Protein AF-A0A7K3RFY2-F1 (afdb_monomer_lite)

pLDDT: mean 91.64, std 6.44, range [71.06, 98.0]

Structure (mmCIF, N/CA/C/O backbone):
data_AF-A0A7K3RFY2-F1
#
_entry.id   AF-A0A7K3RFY2-F1
#
loop_
_atom_site.group_PDB
_atom_site.id
_atom_site.type_symbol
_atom_site.label_atom_id
_atom_site.label_alt_id
_atom_site.label_comp_id
_atom_site.label_asym_id
_atom_site.label_entity_id
_atom_site.label_seq_id
_atom_site.pdbx_PDB_ins_code
_atom_site.Cartn_x
_atom_site.Cartn_y
_atom_site.Cartn_z
_atom_site.occupancy
_atom_site.B_iso_or_equiv
_atom_site.auth_seq_id
_atom_site.auth_comp_id
_atom_site.auth_asym_id
_atom_site.auth_atom_id
_atom_site.pdbx_PDB_model_num
ATOM 1 N N . ARG A 1 1 ? -7.367 -13.784 16.684 1.00 77.69 1 ARG A N 1
ATOM 2 C CA . ARG A 1 1 ? -5.991 -13.233 16.588 1.00 77.69 1 ARG A CA 1
ATOM 3 C C . ARG A 1 1 ? -6.100 -11.742 16.863 1.00 77.69 1 ARG A C 1
ATOM 5 O O . ARG A 1 1 ? -6.228 -10.950 15.943 1.00 77.69 1 ARG A O 1
ATOM 12 N N . ASP A 1 2 ? -6.132 -11.410 18.143 1.00 89.44 2 ASP A N 1
ATOM 13 C CA . ASP A 1 2 ? -6.449 -10.105 18.742 1.00 89.44 2 ASP A CA 1
ATOM 14 C C . ASP A 1 2 ? -5.602 -9.861 20.011 1.00 89.44 2 ASP A C 1
ATOM 16 O O . ASP A 1 2 ? -5.734 -8.835 20.674 1.00 89.44 2 ASP A O 1
ATOM 20 N N . ASP A 1 3 ? -4.655 -10.765 20.284 1.00 93.75 3 ASP A N 1
ATOM 21 C CA . ASP A 1 3 ? -3.655 -10.678 21.358 1.00 93.75 3 ASP A CA 1
ATOM 22 C C . ASP A 1 3 ? -2.501 -9.713 21.039 1.00 93.75 3 ASP A C 1
ATOM 24 O O . ASP A 1 3 ? -1.541 -9.585 21.801 1.00 93.75 3 ASP A O 1
ATOM 28 N N . VAL A 1 4 ? -2.552 -9.047 19.882 1.00 96.44 4 VAL A N 1
ATOM 29 C CA . VAL A 1 4 ? -1.566 -8.030 19.511 1.00 96.44 4 VAL A CA 1
ATOM 30 C C . VAL A 1 4 ? -1.803 -6.743 20.305 1.00 96.44 4 VAL A C 1
ATOM 32 O O . VAL A 1 4 ? -2.911 -6.453 20.757 1.00 96.44 4 VAL A O 1
ATOM 35 N N . ARG A 1 5 ? -0.745 -5.948 20.476 1.00 97.38 5 ARG A N 1
ATOM 36 C CA . ARG A 1 5 ? -0.827 -4.641 21.142 1.00 97.38 5 ARG A CA 1
ATOM 37 C C . ARG A 1 5 ? -1.528 -3.624 20.238 1.00 97.38 5 ARG A C 1
ATOM 39 O O . ARG A 1 5 ? -1.330 -3.633 19.026 1.00 97.38 5 ARG A O 1
ATOM 46 N N . LEU A 1 6 ? -2.280 -2.717 20.847 1.00 97.56 6 LEU A N 1
ATOM 47 C CA . LEU A 1 6 ? -2.938 -1.581 20.213 1.00 97.56 6 LEU A CA 1
ATOM 48 C C . LEU A 1 6 ? -2.432 -0.289 20.866 1.00 97.56 6 LEU A C 1
ATOM 50 O O . LEU A 1 6 ? -2.513 -0.126 22.082 1.00 97.56 6 LEU A O 1
ATOM 54 N N . LEU A 1 7 ? -1.901 0.633 20.066 1.00 97.75 7 LEU A N 1
ATOM 55 C CA . LEU A 1 7 ? -1.555 1.981 20.515 1.00 97.75 7 LEU A CA 1
ATOM 56 C C . LEU A 1 7 ? -2.665 2.934 20.077 1.00 97.75 7 LEU A C 1
ATOM 58 O O . LEU A 1 7 ? -2.995 2.990 18.895 1.00 97.75 7 LEU A O 1
ATOM 62 N N . VAL A 1 8 ? -3.233 3.674 21.026 1.00 97.56 8 VAL A N 1
ATOM 63 C CA . VAL A 1 8 ? -4.302 4.644 20.771 1.00 97.56 8 VAL A CA 1
ATOM 64 C C . VAL A 1 8 ? -3.774 6.034 21.077 1.00 97.56 8 VAL A C 1
ATOM 66 O O . VAL A 1 8 ? -3.397 6.314 22.220 1.00 97.56 8 VAL A O 1
ATOM 69 N N . SER A 1 9 ? -3.779 6.906 20.069 1.00 97.25 9 SER A N 1
ATOM 70 C CA . SER A 1 9 ? -3.484 8.328 20.222 1.00 97.25 9 SER A CA 1
ATOM 71 C C . SER A 1 9 ? -4.747 9.178 20.074 1.00 97.25 9 SER A C 1
ATOM 73 O O . SER A 1 9 ? -5.609 8.919 19.234 1.00 97.25 9 SER A O 1
ATOM 75 N N . ARG A 1 10 ? -4.867 10.211 20.911 1.00 94.25 10 ARG A N 1
ATOM 76 C CA . ARG A 1 10 ? -5.894 11.258 20.816 1.00 94.25 10 ARG A CA 1
ATOM 77 C C . ARG A 1 10 ? -5.185 12.607 20.872 1.00 94.25 10 ARG A C 1
ATOM 79 O O . ARG A 1 10 ? -4.850 13.092 21.952 1.00 94.25 10 ARG A O 1
ATOM 86 N N . GLY A 1 11 ? -4.878 13.170 19.703 1.00 93.62 11 GLY A N 1
ATOM 87 C CA . GLY A 1 11 ? -3.922 14.276 19.605 1.00 93.62 11 GLY A CA 1
ATOM 88 C C . GLY A 1 11 ? -2.543 13.830 20.101 1.00 93.62 11 GLY A C 1
ATOM 89 O O . GLY A 1 11 ? -2.013 12.831 19.620 1.00 93.62 11 GLY A O 1
ATOM 90 N N . CYS A 1 12 ? -1.992 14.532 21.094 1.00 95.06 12 CYS A N 1
ATOM 91 C CA . CYS A 1 12 ? -0.698 14.196 21.703 1.00 95.06 12 CYS A CA 1
ATOM 92 C C . CYS A 1 12 ? -0.784 13.157 22.839 1.00 95.06 12 CYS A C 1
ATOM 94 O O . CYS A 1 12 ? 0.250 12.668 23.289 1.00 95.06 12 CYS A O 1
ATOM 96 N N . ALA A 1 13 ? -1.982 12.826 23.334 1.00 96.50 13 ALA A N 1
ATOM 97 C CA . ALA A 1 13 ? -2.143 11.830 24.391 1.00 96.50 13 ALA A CA 1
ATOM 98 C C . ALA A 1 13 ?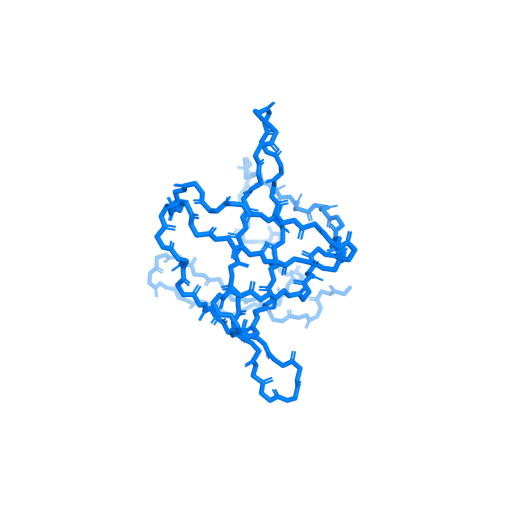 -2.027 10.416 23.811 1.00 96.50 13 ALA A C 1
ATOM 100 O O . ALA A 1 13 ? -2.714 10.093 22.841 1.00 96.50 13 ALA A O 1
ATOM 101 N N . VAL A 1 14 ? -1.195 9.570 24.421 1.00 97.81 14 VAL A N 1
ATOM 102 C CA . VAL A 1 14 ? -0.939 8.188 23.988 1.00 97.81 14 VAL A CA 1
ATOM 103 C C . VAL A 1 14 ? -1.315 7.217 25.101 1.00 97.81 14 VAL A C 1
ATOM 105 O O . VAL A 1 14 ? -1.028 7.456 26.271 1.00 97.81 14 VAL A O 1
ATOM 108 N N . SER A 1 15 ? -1.947 6.106 24.733 1.00 97.75 15 SER A N 1
ATOM 109 C CA . SER A 1 15 ? -2.281 5.008 25.642 1.00 97.75 15 SER A CA 1
ATOM 110 C C . SER A 1 15 ? -2.063 3.652 24.968 1.00 97.75 15 SER A C 1
ATOM 112 O O . SER A 1 15 ? -2.148 3.533 23.742 1.00 97.75 15 SER A O 1
ATOM 114 N N . HIS A 1 16 ? -1.766 2.634 25.774 1.00 98.00 16 HIS A N 1
ATOM 115 C CA . HIS A 1 16 ? -1.514 1.268 25.322 1.00 98.00 16 HIS A CA 1
ATOM 116 C C . HIS A 1 16 ? -2.664 0.353 25.744 1.00 98.00 16 HIS A C 1
ATOM 118 O O . HIS A 1 16 ? -3.095 0.401 26.892 1.00 98.00 16 HIS A O 1
ATOM 124 N N . HIS A 1 17 ? -3.113 -0.485 24.816 1.00 97.50 17 HIS A N 1
ATOM 125 C CA . HIS A 1 17 ? -4.238 -1.412 24.948 1.00 97.50 17 HIS A CA 1
ATOM 126 C C . HIS A 1 17 ? -3.880 -2.750 24.282 1.00 97.50 17 HIS A C 1
ATOM 128 O O . HIS A 1 17 ? -2.859 -2.874 23.593 1.00 97.50 17 HIS A O 1
ATOM 134 N N . ALA A 1 18 ? -4.728 -3.754 24.442 1.00 97.62 18 ALA A N 1
ATOM 135 C CA . ALA A 1 18 ? -4.770 -4.935 23.588 1.00 97.62 18 ALA A CA 1
ATOM 136 C C . ALA A 1 18 ? -5.750 -4.713 22.424 1.00 97.62 18 ALA A C 1
ATOM 138 O O . ALA A 1 18 ? -6.728 -3.980 22.550 1.00 97.62 18 ALA A O 1
ATOM 139 N N . PHE A 1 19 ? -5.530 -5.359 21.277 1.00 97.06 19 PHE A N 1
ATOM 140 C CA . PHE A 1 19 ? -6.394 -5.165 20.104 1.00 97.06 19 PHE A CA 1
ATOM 141 C C . PHE A 1 19 ? -7.840 -5.617 20.343 1.00 97.06 19 PHE A C 1
ATOM 143 O O . PHE A 1 19 ? -8.766 -4.985 19.839 1.00 97.06 19 PHE A O 1
ATOM 150 N N . ARG A 1 20 ? -8.053 -6.628 21.194 1.00 97.31 20 ARG A N 1
ATOM 151 C CA . ARG A 1 20 ? -9.392 -7.018 21.675 1.00 97.31 20 ARG A CA 1
ATOM 152 C C . ARG A 1 20 ? -10.180 -5.892 22.362 1.00 97.31 20 ARG A C 1
ATOM 154 O O . ARG A 1 20 ? -11.392 -5.997 22.496 1.00 97.31 20 ARG A O 1
ATOM 161 N N . GLU A 1 21 ? -9.518 -4.814 22.787 1.00 97.56 21 GLU A N 1
ATOM 162 C CA . GLU A 1 21 ? -10.131 -3.643 23.432 1.00 97.56 21 GLU A CA 1
ATOM 163 C C . GLU A 1 21 ? -10.515 -2.542 22.425 1.00 97.56 21 GLU A C 1
ATOM 165 O O . GLU A 1 21 ? -11.092 -1.529 22.822 1.00 97.56 21 GLU A O 1
ATOM 170 N N . LEU A 1 22 ? -10.254 -2.741 21.122 1.00 96.69 22 LEU A N 1
ATOM 171 C CA . LEU A 1 22 ? -10.637 -1.814 20.050 1.00 96.69 22 LEU A CA 1
ATOM 172 C C . LEU A 1 22 ? -12.118 -1.392 20.107 1.00 96.69 22 LEU A C 1
ATOM 174 O O . LEU A 1 22 ? -12.364 -0.194 19.962 1.00 96.69 22 LEU A O 1
ATOM 178 N N . PRO A 1 23 ? -13.102 -2.280 20.373 1.00 96.06 23 PRO A N 1
ATOM 179 C CA . PRO A 1 23 ? -14.503 -1.864 20.460 1.00 96.06 23 PRO A CA 1
ATOM 180 C C . PRO A 1 23 ? -14.757 -0.772 21.510 1.00 96.06 23 PRO A C 1
ATOM 182 O O . PRO A 1 23 ? -15.592 0.097 21.288 1.00 96.06 23 PRO A O 1
ATOM 185 N N . GLY A 1 24 ? -14.005 -0.763 22.618 1.00 96.81 24 GLY A N 1
ATOM 186 C CA . GLY A 1 24 ? -14.113 0.264 23.661 1.00 96.81 24 GLY A CA 1
ATOM 187 C C . GLY A 1 24 ? -13.462 1.603 23.296 1.00 96.81 24 GLY A C 1
ATOM 188 O O . GLY A 1 24 ? -13.625 2.582 24.020 1.00 96.81 24 GLY A O 1
ATOM 189 N N . GLN A 1 25 ? -12.715 1.663 22.190 1.00 96.69 25 GLN A N 1
ATOM 190 C CA . GLN A 1 25 ? -12.089 2.892 21.695 1.00 96.69 25 GLN A CA 1
ATOM 191 C C . GLN A 1 25 ? -12.948 3.624 20.656 1.00 96.69 25 GLN A C 1
ATOM 193 O O . GLN A 1 25 ? -12.631 4.771 20.332 1.00 96.69 25 GLN A O 1
ATOM 198 N N . LEU A 1 26 ? -14.012 2.981 20.167 1.00 96.44 26 LEU A N 1
ATOM 199 C CA . LEU A 1 26 ? -14.956 3.514 19.188 1.00 96.44 26 LEU A CA 1
ATOM 200 C C . LEU A 1 26 ? -16.178 4.128 19.880 1.00 96.44 26 LEU A C 1
ATOM 202 O O . LEU A 1 26 ? -16.529 3.779 21.008 1.00 96.44 26 LEU A O 1
ATOM 206 N N . ARG A 1 27 ? -16.846 5.047 19.192 1.00 96.56 27 ARG A N 1
ATOM 207 C CA . ARG A 1 27 ? -18.108 5.658 19.611 1.00 96.56 27 ARG A CA 1
ATOM 208 C C . ARG A 1 27 ? -19.250 5.153 18.739 1.00 96.56 27 ARG A C 1
ATOM 210 O O . ARG A 1 27 ? -19.057 4.760 17.590 1.00 96.56 27 ARG A O 1
ATOM 217 N N . ALA A 1 28 ? -20.466 5.199 19.278 1.00 96.56 28 ALA A N 1
ATOM 218 C CA . ALA A 1 28 ? -21.658 4.974 18.471 1.00 96.56 28 ALA A CA 1
ATOM 219 C C . ALA A 1 28 ? -21.692 5.987 17.313 1.00 96.56 28 ALA A C 1
ATOM 221 O O . ALA A 1 28 ? -21.569 7.190 17.541 1.00 96.56 28 ALA A O 1
ATOM 222 N N . GLY A 1 29 ? -21.846 5.483 16.088 1.00 97.00 29 GLY A N 1
ATOM 223 C CA . GLY A 1 29 ? -21.791 6.282 14.861 1.00 97.00 29 GLY A CA 1
ATOM 224 C C . GLY A 1 29 ? -20.445 6.250 14.129 1.00 97.00 29 GLY A C 1
ATOM 225 O O . GLY A 1 29 ? -20.401 6.661 12.972 1.00 97.00 29 GLY A O 1
ATOM 226 N N . ASP A 1 30 ? -19.376 5.722 14.737 1.00 97.06 30 ASP A N 1
ATOM 227 C CA . ASP A 1 30 ? -18.106 5.520 14.032 1.00 97.06 30 ASP A CA 1
ATOM 228 C C . ASP A 1 30 ? -18.253 4.447 12.936 1.00 97.06 30 ASP A C 1
ATOM 230 O O . ASP A 1 30 ? -18.905 3.417 13.125 1.00 97.06 30 ASP A O 1
ATOM 234 N N . VAL A 1 31 ? -17.604 4.669 11.788 1.00 96.75 31 VAL A N 1
ATOM 235 C CA . VAL A 1 31 ? -17.565 3.719 10.666 1.00 96.75 31 VAL A CA 1
ATOM 236 C C . VAL A 1 31 ? -16.185 3.080 10.592 1.00 96.75 31 VAL A C 1
ATOM 238 O O . VAL A 1 31 ? -15.188 3.753 10.328 1.00 96.75 31 VAL A O 1
ATOM 241 N N . LEU A 1 32 ? -16.124 1.760 10.775 1.00 94.06 32 LEU A N 1
ATOM 242 C CA . LEU A 1 32 ? -14.899 1.000 10.552 1.00 94.06 32 LEU A CA 1
ATOM 243 C C . LEU A 1 32 ? -14.779 0.627 9.070 1.00 94.06 32 LEU A C 1
ATOM 245 O O . LEU A 1 32 ? -15.506 -0.230 8.573 1.00 94.06 32 LEU A O 1
ATOM 249 N N . VAL A 1 33 ? -13.830 1.247 8.370 1.00 93.69 33 VAL A N 1
ATOM 250 C CA . VAL A 1 33 ? -13.509 0.898 6.982 1.00 93.69 33 VAL A CA 1
ATOM 251 C C . VAL A 1 33 ? -12.410 -0.156 6.977 1.00 93.69 33 VAL A C 1
ATOM 253 O O . VAL A 1 33 ? -11.261 0.120 7.319 1.00 93.69 33 VAL A O 1
ATOM 256 N N . VAL A 1 34 ? -12.765 -1.376 6.582 1.00 88.69 34 VAL A N 1
ATOM 257 C CA . VAL A 1 34 ? -11.816 -2.486 6.462 1.00 88.69 34 VAL A CA 1
ATOM 258 C C . VAL A 1 34 ? -11.345 -2.587 5.020 1.00 88.69 34 VAL A C 1
ATOM 260 O O . VAL A 1 34 ? -12.147 -2.734 4.100 1.00 88.69 34 VAL A O 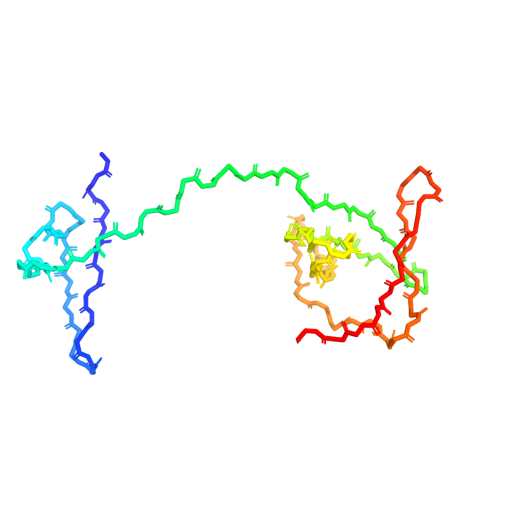1
ATOM 263 N N . ASN A 1 35 ? -10.030 -2.543 4.818 1.00 84.12 35 ASN A N 1
ATOM 264 C CA . ASN A 1 35 ? -9.449 -2.833 3.518 1.00 84.12 35 ASN A CA 1
ATOM 265 C C . ASN A 1 35 ? -9.358 -4.358 3.324 1.00 84.12 35 ASN A C 1
ATOM 267 O O . ASN A 1 35 ? -8.598 -5.024 4.022 1.00 84.12 35 ASN A O 1
ATOM 271 N N . THR A 1 36 ? -10.131 -4.905 2.383 1.00 78.06 36 THR A N 1
ATOM 272 C CA . THR A 1 36 ? -10.154 -6.342 2.040 1.00 78.06 36 THR A CA 1
ATOM 273 C C . THR A 1 36 ? -9.433 -6.655 0.727 1.00 78.06 36 THR A C 1
ATOM 275 O O . THR A 1 36 ? -9.698 -7.675 0.091 1.00 78.06 36 THR A O 1
ATOM 278 N N . SER A 1 37 ? -8.527 -5.779 0.285 1.00 76.62 37 SER A N 1
ATOM 279 C CA . SER A 1 37 ? -7.793 -5.998 -0.960 1.00 76.62 37 SER A CA 1
ATOM 280 C C . SER A 1 37 ? -6.866 -7.211 -0.851 1.00 76.62 37 SER A C 1
ATOM 282 O O . SER A 1 37 ? -6.201 -7.427 0.163 1.00 76.62 37 SER A O 1
ATOM 284 N N . MET A 1 38 ? -6.810 -8.020 -1.910 1.00 72.38 38 MET A N 1
ATOM 285 C CA . MET A 1 38 ? -5.764 -9.029 -2.026 1.00 72.38 38 MET A CA 1
ATOM 286 C C . MET A 1 38 ? -4.452 -8.348 -2.401 1.00 72.38 38 MET A C 1
ATOM 288 O O . MET A 1 38 ? -4.416 -7.532 -3.325 1.00 72.38 38 MET A O 1
ATOM 292 N N . THR A 1 39 ? -3.355 -8.746 -1.758 1.00 71.25 39 THR A N 1
ATOM 293 C CA . THR A 1 39 ? -2.023 -8.383 -2.240 1.00 71.25 39 THR A CA 1
ATOM 294 C C . THR A 1 39 ? -1.774 -9.101 -3.560 1.00 71.25 39 THR A C 1
ATOM 296 O O . THR A 1 39 ? -1.528 -10.307 -3.590 1.00 71.25 39 THR A O 1
ATOM 299 N N . LEU A 1 40 ? -1.843 -8.364 -4.664 1.00 78.00 40 LEU A N 1
ATOM 300 C CA . LEU A 1 40 ? -1.410 -8.871 -5.959 1.00 78.00 40 LEU A CA 1
ATOM 301 C C . LEU A 1 40 ? 0.126 -8.867 -6.012 1.00 78.00 40 LEU A C 1
ATOM 303 O O . LEU A 1 40 ? 0.743 -7.899 -5.556 1.00 78.00 40 LEU A O 1
ATOM 307 N N . PRO A 1 41 ? 0.771 -9.903 -6.582 1.00 78.75 41 PRO A N 1
ATOM 308 C CA . PRO A 1 41 ? 2.197 -9.871 -6.885 1.00 78.75 41 PRO A CA 1
ATOM 309 C C . PRO A 1 41 ? 2.441 -8.878 -8.029 1.00 78.75 41 PRO A C 1
ATOM 311 O O . PRO A 1 41 ? 2.538 -9.238 -9.198 1.00 78.75 41 PRO A O 1
ATOM 314 N N . ALA A 1 42 ? 2.494 -7.600 -7.670 1.00 89.56 42 ALA A N 1
ATOM 315 C CA . ALA A 1 42 ? 2.521 -6.464 -8.581 1.00 89.56 42 ALA A CA 1
ATOM 316 C C . ALA A 1 42 ? 3.918 -5.821 -8.672 1.00 89.56 42 ALA A C 1
ATOM 318 O O . ALA A 1 42 ? 4.058 -4.688 -9.124 1.00 89.56 42 ALA A O 1
ATOM 319 N N . ALA A 1 43 ? 4.958 -6.531 -8.223 1.00 94.06 43 ALA A N 1
ATOM 320 C CA . ALA A 1 43 ? 6.346 -6.094 -8.298 1.00 94.06 43 ALA A CA 1
ATOM 321 C C . ALA A 1 43 ? 7.039 -6.742 -9.503 1.00 94.06 43 ALA A C 1
ATOM 323 O O . ALA A 1 43 ? 7.187 -7.963 -9.566 1.00 94.06 43 ALA A O 1
ATOM 324 N N . VAL A 1 44 ? 7.488 -5.922 -10.452 1.00 94.62 44 VAL A N 1
ATOM 325 C CA . VAL A 1 44 ? 8.153 -6.380 -11.677 1.00 94.62 44 VAL A CA 1
ATOM 326 C C . VAL A 1 44 ? 9.562 -5.805 -11.740 1.00 94.62 44 VAL A C 1
ATOM 328 O O . VAL A 1 44 ? 9.759 -4.593 -11.675 1.00 94.62 44 VAL A O 1
ATOM 331 N N . ASN A 1 45 ? 10.564 -6.670 -11.889 1.00 95.44 45 ASN A N 1
ATOM 332 C CA . ASN A 1 45 ? 11.943 -6.234 -12.111 1.00 95.44 45 ASN A CA 1
ATOM 333 C C . ASN A 1 45 ? 12.056 -5.515 -13.459 1.00 95.44 45 ASN A C 1
ATOM 335 O O . ASN A 1 45 ? 11.524 -5.998 -14.450 1.00 95.44 45 ASN A O 1
ATOM 339 N N . GLY A 1 46 ? 12.786 -4.407 -13.521 1.00 95.06 46 GLY A N 1
ATOM 340 C CA . GLY A 1 46 ? 12.961 -3.621 -14.738 1.00 95.06 46 GLY A CA 1
ATOM 341 C C . GLY A 1 46 ? 14.308 -2.912 -14.801 1.00 95.06 46 GLY A C 1
ATOM 342 O O . GLY A 1 46 ? 15.173 -3.088 -13.935 1.00 95.06 46 GLY A O 1
ATOM 343 N N . ARG A 1 47 ? 14.496 -2.106 -15.849 1.00 95.31 47 ARG A N 1
ATOM 344 C CA . ARG A 1 47 ? 15.688 -1.269 -16.020 1.00 95.31 47 ARG A CA 1
ATOM 345 C C . ARG A 1 47 ? 15.367 0.127 -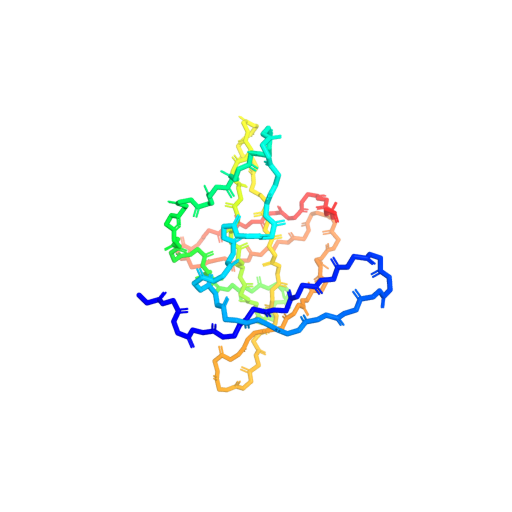16.535 1.00 95.31 47 ARG A C 1
ATOM 347 O O . ARG A 1 47 ? 14.584 0.259 -17.470 1.00 95.31 47 ARG A O 1
ATOM 354 N N . VAL A 1 48 ? 16.042 1.139 -15.995 1.00 93.12 48 VAL A N 1
ATOM 355 C CA . VAL A 1 48 ? 15.988 2.540 -16.457 1.00 93.12 48 VAL A CA 1
ATOM 356 C C . VAL A 1 48 ? 17.415 3.009 -16.693 1.00 93.12 48 VAL A C 1
ATOM 358 O O . VAL A 1 48 ? 18.237 2.893 -15.793 1.00 93.12 48 VAL A O 1
ATOM 361 N N . GLY A 1 49 ? 17.743 3.481 -17.899 1.00 89.31 49 GLY A N 1
ATOM 362 C CA . GLY A 1 49 ? 19.112 3.928 -18.208 1.00 89.31 49 GLY A CA 1
ATOM 363 C C . GLY A 1 49 ? 20.197 2.865 -17.953 1.00 89.31 49 GLY A C 1
ATOM 364 O O . GLY A 1 49 ? 21.330 3.203 -17.647 1.00 89.31 49 GLY A O 1
ATOM 365 N N . GLY A 1 50 ? 19.846 1.573 -18.016 1.00 88.81 50 GLY A N 1
ATOM 366 C CA . GLY A 1 50 ? 20.739 0.451 -17.689 1.00 88.81 50 GLY A CA 1
ATOM 367 C C . GLY A 1 50 ? 20.727 0.019 -16.215 1.00 88.81 50 GLY A C 1
ATOM 368 O O . GLY A 1 50 ? 21.003 -1.151 -15.926 1.00 88.81 50 GLY A O 1
ATOM 369 N N . GLU A 1 51 ? 20.316 0.894 -15.297 1.00 92.69 51 GLU A N 1
ATOM 370 C CA . GLU A 1 51 ? 20.206 0.604 -13.865 1.00 92.69 51 GLU A CA 1
ATOM 371 C C . GLU A 1 51 ? 19.050 -0.346 -13.563 1.00 92.69 51 GLU A C 1
ATOM 373 O O . GLU A 1 51 ? 18.001 -0.286 -14.203 1.00 92.69 51 GLU A O 1
ATOM 378 N N . ARG A 1 52 ? 19.218 -1.219 -12.563 1.00 94.62 52 ARG A N 1
ATOM 379 C CA . ARG A 1 52 ? 18.148 -2.118 -12.109 1.00 94.62 52 ARG A CA 1
ATOM 380 C C . ARG A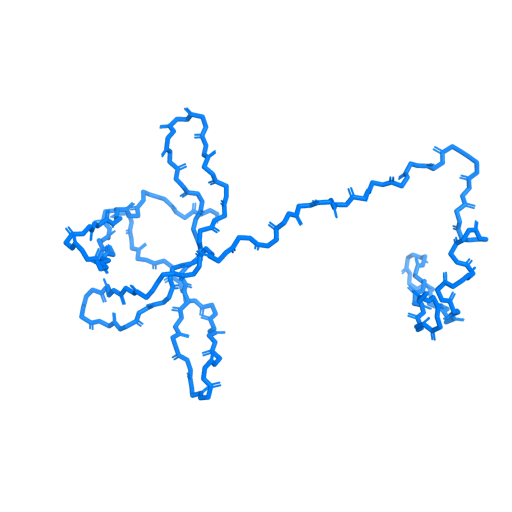 1 52 ? 17.143 -1.367 -11.244 1.00 94.62 52 ARG A C 1
ATOM 382 O O . ARG A 1 52 ? 17.532 -0.662 -10.318 1.00 94.62 52 ARG A O 1
ATOM 389 N N . VAL A 1 53 ? 15.864 -1.620 -11.490 1.00 95.38 53 VAL A N 1
ATOM 390 C CA . VAL A 1 53 ? 14.746 -1.129 -10.679 1.00 95.38 53 VAL A CA 1
ATOM 391 C C . VAL A 1 53 ? 13.748 -2.256 -10.413 1.00 95.38 53 VAL A C 1
ATOM 393 O O . VAL A 1 53 ? 13.730 -3.258 -11.127 1.00 95.38 53 VAL A O 1
ATOM 396 N N . VAL A 1 54 ? 12.903 -2.084 -9.404 1.00 95.94 54 VAL A N 1
ATOM 397 C CA . VAL A 1 54 ? 11.681 -2.868 -9.201 1.00 95.94 54 VAL A CA 1
ATOM 398 C C . VAL A 1 54 ? 10.508 -1.907 -9.312 1.00 95.94 54 VAL A C 1
ATOM 400 O O . VAL A 1 54 ? 10.480 -0.888 -8.626 1.00 95.94 54 VAL A O 1
ATOM 403 N N . VAL A 1 55 ? 9.570 -2.208 -10.202 1.00 95.25 55 VAL A N 1
ATOM 404 C CA . VAL A 1 55 ? 8.356 -1.420 -10.418 1.00 95.25 55 VAL A CA 1
ATOM 405 C C . VAL A 1 55 ? 7.239 -2.042 -9.605 1.00 95.25 55 VAL A C 1
ATOM 407 O O . VAL A 1 55 ? 6.874 -3.189 -9.855 1.00 95.25 55 VAL A O 1
ATOM 410 N N . HIS A 1 56 ? 6.711 -1.306 -8.636 1.00 94.50 56 HIS A N 1
ATOM 411 C CA . HIS A 1 56 ? 5.518 -1.702 -7.899 1.00 94.50 56 HIS A CA 1
ATOM 412 C C . HIS A 1 56 ? 4.305 -1.072 -8.580 1.00 94.50 56 HIS A C 1
ATOM 414 O O . HIS A 1 56 ? 4.163 0.149 -8.580 1.00 94.50 56 HIS A O 1
ATOM 420 N N . PHE A 1 57 ? 3.448 -1.897 -9.172 1.00 93.31 57 PHE A N 1
ATOM 421 C CA . PHE A 1 57 ? 2.178 -1.453 -9.732 1.00 93.31 57 PHE A CA 1
ATOM 422 C C . PHE A 1 57 ? 1.141 -1.320 -8.619 1.00 93.31 57 PHE A C 1
ATOM 424 O O . PHE A 1 57 ? 0.992 -2.211 -7.784 1.00 93.31 57 PHE A O 1
ATOM 431 N N . SER A 1 58 ? 0.430 -0.198 -8.625 1.00 89.12 58 SER A N 1
ATOM 432 C CA . SER A 1 58 ? -0.681 0.073 -7.721 1.00 89.12 58 SER A CA 1
ATOM 433 C C . SER A 1 58 ? -1.986 0.046 -8.522 1.00 89.12 58 SER A C 1
ATOM 435 O O . SER A 1 58 ? -2.342 -0.982 -9.094 1.00 89.12 58 SER A O 1
ATOM 437 N N . THR A 1 59 ? -2.694 1.166 -8.608 1.00 87.00 59 THR A N 1
ATOM 438 C CA . THR A 1 59 ? -3.980 1.273 -9.297 1.00 87.00 59 THR A CA 1
ATOM 439 C C . THR A 1 59 ? -3.809 1.533 -10.792 1.00 87.00 59 THR A C 1
ATOM 441 O O . THR A 1 59 ? -3.000 2.370 -11.200 1.00 87.00 59 THR A O 1
ATOM 444 N N . ARG A 1 60 ? -4.628 0.869 -11.617 1.00 91.12 60 ARG A N 1
ATOM 445 C CA . ARG A 1 60 ? -4.851 1.267 -13.012 1.00 91.12 60 ARG A CA 1
ATOM 446 C C . ARG A 1 60 ? -5.999 2.273 -13.075 1.00 91.12 60 ARG A C 1
ATOM 448 O O . ARG A 1 60 ? -7.109 1.956 -12.654 1.00 91.12 60 ARG A O 1
ATOM 455 N N . GLY A 1 61 ? -5.726 3.470 -13.582 1.00 89.31 61 GLY A N 1
ATOM 456 C CA . GLY A 1 61 ? -6.722 4.509 -13.819 1.00 89.31 61 GLY A CA 1
ATOM 457 C C . GLY A 1 61 ? -7.692 4.143 -14.943 1.00 89.31 61 GLY A C 1
ATOM 458 O O . GLY A 1 61 ? -7.416 3.275 -15.776 1.00 89.31 61 GLY A O 1
ATOM 459 N N . ALA A 1 62 ? -8.837 4.829 -14.979 1.00 93.25 62 ALA A N 1
ATOM 460 C CA . ALA A 1 62 ? -9.852 4.650 -16.023 1.00 93.25 62 ALA A CA 1
ATOM 461 C C . ALA A 1 62 ? -9.348 5.050 -17.423 1.00 93.25 62 ALA A C 1
ATOM 463 O O . ALA A 1 62 ? -9.814 4.522 -18.427 1.00 93.25 62 ALA A O 1
ATOM 464 N N . ASP A 1 63 ? -8.352 5.932 -17.481 1.00 92.12 63 ASP A N 1
ATOM 465 C CA . ASP A 1 63 ? -7.623 6.328 -18.690 1.00 92.12 63 ASP A CA 1
ATOM 466 C C . ASP A 1 63 ? -6.585 5.285 -19.152 1.00 92.12 63 ASP A C 1
ATOM 468 O O . ASP A 1 63 ? -5.880 5.483 -20.139 1.00 92.12 63 ASP A O 1
ATOM 472 N N . GLY A 1 64 ? -6.476 4.161 -18.440 1.00 90.69 64 GLY A N 1
ATOM 473 C CA . GLY A 1 64 ? -5.568 3.069 -18.754 1.00 90.69 64 GLY A CA 1
ATOM 474 C C . GLY A 1 64 ? -4.143 3.246 -18.228 1.00 90.69 64 GLY A C 1
ATOM 475 O O . GLY A 1 64 ? -3.366 2.296 -18.377 1.00 90.69 64 GLY A O 1
ATOM 476 N N . ARG A 1 65 ? -3.809 4.379 -17.590 1.00 93.25 65 ARG A N 1
ATOM 477 C CA . ARG A 1 65 ? -2.497 4.624 -16.968 1.00 93.25 65 ARG A CA 1
ATOM 478 C C . ARG A 1 65 ? -2.359 3.852 -15.657 1.00 93.25 65 ARG A C 1
ATOM 480 O O . ARG A 1 65 ? -3.345 3.517 -15.007 1.00 93.25 65 ARG A O 1
ATOM 487 N N . TRP A 1 66 ? -1.124 3.559 -15.261 1.00 93.69 66 TRP A N 1
ATOM 488 C CA . TRP A 1 66 ? -0.824 2.908 -13.984 1.00 93.69 66 TRP A CA 1
ATOM 489 C C . TRP A 1 66 ? -0.140 3.883 -13.037 1.00 93.69 66 TRP A C 1
ATOM 491 O O . TRP A 1 66 ? 0.857 4.499 -13.406 1.00 93.69 66 TRP A O 1
ATOM 501 N N . ALA A 1 67 ? -0.615 3.942 -11.795 1.00 93.25 67 ALA A N 1
ATOM 502 C CA . ALA A 1 67 ? 0.184 4.461 -10.697 1.00 93.25 67 ALA A CA 1
ATOM 503 C C . ALA A 1 67 ? 1.274 3.433 -10.360 1.00 93.25 67 ALA A C 1
ATOM 505 O O . ALA A 1 67 ? 0.974 2.261 -10.100 1.00 93.25 67 ALA A O 1
ATOM 506 N N . VAL A 1 68 ? 2.535 3.866 -10.382 1.00 94.06 68 VAL A N 1
ATOM 507 C CA . VAL A 1 68 ? 3.692 3.006 -10.113 1.00 94.06 68 VAL A CA 1
ATOM 508 C C . VAL A 1 68 ? 4.666 3.665 -9.141 1.00 94.06 68 VAL A C 1
ATOM 510 O O . VAL A 1 68 ? 4.896 4.869 -9.203 1.00 94.06 68 VAL A O 1
ATOM 513 N N . GLU A 1 69 ? 5.289 2.864 -8.279 1.00 94.56 69 GLU A N 1
ATOM 514 C CA . GLU A 1 69 ? 6.452 3.271 -7.481 1.00 94.56 69 GLU A CA 1
ATOM 515 C C . GLU A 1 69 ? 7.702 2.597 -8.056 1.00 94.56 69 GLU A C 1
ATOM 517 O O . GLU A 1 69 ? 7.755 1.370 -8.202 1.00 94.56 69 GLU A O 1
ATOM 522 N N . LEU A 1 70 ? 8.729 3.389 -8.373 1.00 94.44 70 LEU A N 1
ATOM 523 C CA . LEU A 1 70 ? 10.043 2.851 -8.706 1.00 94.44 70 LEU A CA 1
ATOM 524 C C . LEU A 1 70 ? 10.857 2.635 -7.439 1.00 94.44 70 LEU A C 1
ATOM 526 O O . LEU A 1 70 ? 11.005 3.525 -6.602 1.00 94.44 70 LEU A O 1
ATOM 530 N N . ARG A 1 71 ? 11.448 1.448 -7.335 1.00 95.94 71 ARG A N 1
ATOM 531 C CA . ARG A 1 71 ? 12.295 1.077 -6.208 1.00 95.94 71 ARG A CA 1
ATOM 532 C C . ARG A 1 71 ? 13.664 0.620 -6.685 1.00 95.94 71 ARG A C 1
ATOM 534 O O . ARG A 1 71 ? 13.790 -0.054 -7.705 1.00 95.94 71 ARG A O 1
ATOM 541 N N . ALA A 1 72 ? 14.704 0.971 -5.943 1.00 94.94 72 ALA A N 1
ATOM 542 C CA . ALA A 1 72 ? 16.050 0.463 -6.165 1.00 94.94 72 ALA A CA 1
ATOM 543 C C . ALA A 1 72 ? 16.220 -0.867 -5.411 1.00 94.94 72 ALA A C 1
ATOM 545 O O . ALA A 1 72 ? 15.927 -0.917 -4.209 1.00 94.94 72 ALA A O 1
ATOM 546 N N . PRO A 1 73 ? 16.701 -1.940 -6.067 1.00 92.62 73 PRO A N 1
ATOM 547 C CA . PRO A 1 73 ? 17.127 -3.142 -5.371 1.00 92.62 73 PRO A CA 1
ATOM 548 C C . PRO A 1 73 ? 18.206 -2.814 -4.342 1.00 92.62 73 PRO A C 1
ATOM 550 O O . PRO A 1 73 ? 19.174 -2.112 -4.634 1.00 92.62 73 PRO A O 1
ATOM 553 N N . ARG A 1 74 ? 18.050 -3.365 -3.147 1.00 86.81 74 ARG A N 1
ATOM 554 C CA . ARG A 1 74 ? 19.065 -3.417 -2.099 1.00 86.81 74 ARG A CA 1
ATOM 555 C C . ARG A 1 74 ? 19.491 -4.871 -1.891 1.00 86.81 74 ARG A C 1
ATOM 557 O O . ARG A 1 74 ? 18.931 -5.796 -2.483 1.00 86.81 74 ARG A O 1
ATOM 564 N N . GLY A 1 75 ? 20.532 -5.073 -1.087 1.00 83.06 75 GLY A N 1
ATOM 565 C CA . GLY A 1 75 ? 20.960 -6.414 -0.691 1.00 83.06 75 GLY A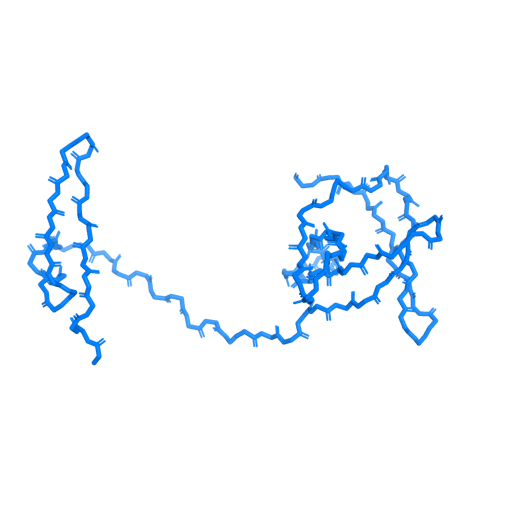 CA 1
ATOM 566 C C . GLY A 1 75 ? 19.833 -7.197 -0.004 1.00 83.06 75 GLY A C 1
ATOM 567 O O . GLY A 1 75 ? 18.885 -6.610 0.518 1.00 83.06 75 GLY A O 1
ATOM 568 N N . ALA A 1 76 ? 19.946 -8.527 -0.013 1.00 83.44 76 ALA A N 1
ATOM 569 C CA . ALA A 1 76 ? 19.028 -9.443 0.673 1.00 83.44 76 ALA A CA 1
ATOM 570 C C . ALA A 1 76 ? 17.539 -9.320 0.270 1.00 83.44 76 ALA A C 1
ATOM 572 O O . ALA A 1 76 ? 16.651 -9.554 1.083 1.00 83.44 76 ALA A O 1
ATOM 573 N N . GLY A 1 77 ? 17.250 -8.946 -0.984 1.00 80.69 7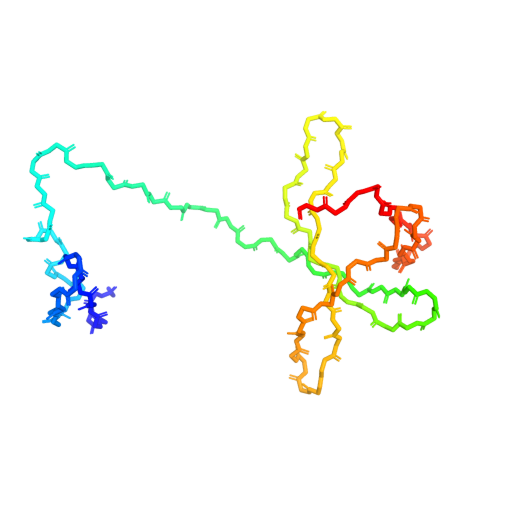7 GLY A N 1
ATOM 574 C CA . GLY A 1 77 ? 15.878 -8.883 -1.512 1.00 80.69 77 GLY A CA 1
ATOM 575 C C . GLY A 1 77 ? 15.066 -7.667 -1.053 1.00 80.69 77 GLY A C 1
ATOM 576 O O . GLY A 1 77 ? 13.902 -7.529 -1.419 1.00 80.69 77 GLY A O 1
ATOM 577 N N . VAL A 1 78 ? 15.671 -6.759 -0.286 1.00 89.25 78 VAL A N 1
ATOM 578 C CA . VAL A 1 78 ? 15.041 -5.502 0.121 1.00 89.25 78 VAL A CA 1
ATOM 579 C C . VAL A 1 78 ? 15.010 -4.540 -1.065 1.00 89.25 78 VAL A C 1
ATOM 581 O O . VAL A 1 78 ? 15.924 -4.521 -1.885 1.00 89.25 78 VAL A O 1
ATOM 584 N N . THR A 1 79 ? 13.986 -3.696 -1.160 1.00 93.94 79 THR A N 1
ATOM 585 C CA . THR A 1 79 ? 13.938 -2.589 -2.125 1.00 93.94 79 THR A CA 1
ATOM 586 C C . THR A 1 79 ? 13.672 -1.272 -1.400 1.00 93.94 79 THR A C 1
ATOM 588 O O . THR A 1 79 ? 13.053 -1.244 -0.335 1.00 93.94 79 THR A O 1
ATOM 591 N N . GLY A 1 80 ? 14.211 -0.176 -1.930 1.00 93.12 80 GLY A N 1
ATOM 592 C CA . GLY A 1 80 ? 14.060 1.169 -1.373 1.00 93.12 80 GLY A CA 1
ATOM 593 C C . GLY A 1 80 ? 13.429 2.141 -2.355 1.00 93.12 80 GLY A C 1
ATOM 594 O O . GLY A 1 80 ? 13.577 1.914 -3.552 1.00 93.12 80 GLY A O 1
ATOM 595 N N . PRO A 1 81 ? 12.795 3.229 -1.883 1.00 92.06 81 PRO A N 1
ATOM 596 C CA . PRO A 1 81 ? 12.241 4.238 -2.776 1.00 92.06 81 PRO A CA 1
ATOM 597 C C . PRO A 1 81 ? 13.346 4.800 -3.673 1.00 92.06 81 PRO A C 1
ATOM 599 O O . PRO A 1 81 ? 14.464 5.058 -3.217 1.00 92.06 81 PRO A O 1
ATOM 602 N N . ARG A 1 82 ? 13.033 4.959 -4.956 1.00 91.19 82 ARG A N 1
ATOM 603 C CA . ARG A 1 82 ? 13.892 5.593 -5.951 1.00 91.19 82 ARG A CA 1
ATOM 604 C C . ARG A 1 82 ? 13.068 6.692 -6.616 1.00 91.19 82 ARG A C 1
ATOM 606 O O . ARG A 1 82 ? 11.963 6.395 -7.067 1.00 91.19 82 ARG A O 1
ATOM 613 N N . PRO A 1 83 ? 13.588 7.924 -6.732 1.00 85.50 83 PRO A N 1
ATOM 614 C CA . PRO A 1 83 ? 12.938 8.937 -7.543 1.00 85.50 83 PRO A CA 1
ATOM 615 C C . PRO A 1 83 ? 12.612 8.402 -8.942 1.00 85.50 83 PRO A C 1
ATOM 617 O O . PRO A 1 83 ? 13.345 7.579 -9.514 1.00 85.50 83 PRO A O 1
ATOM 620 N N . GLY A 1 84 ? 11.495 8.870 -9.490 1.00 76.50 84 GLY A N 1
ATOM 621 C CA . GLY A 1 84 ? 11.180 8.669 -10.895 1.00 76.50 84 GLY A CA 1
ATOM 622 C C . GLY A 1 84 ? 12.303 9.179 -11.804 1.00 76.50 84 GLY A C 1
ATOM 623 O O . GLY A 1 84 ? 13.197 9.917 -11.389 1.00 76.50 84 GLY A O 1
ATOM 624 N N . GLY A 1 85 ? 12.263 8.764 -13.066 1.00 77.81 85 GLY A N 1
ATOM 625 C CA . GLY A 1 85 ? 12.929 9.537 -14.113 1.00 77.81 85 GLY A CA 1
ATOM 626 C C . GLY A 1 85 ? 12.104 10.782 -14.467 1.00 77.81 85 GLY A C 1
ATOM 627 O O . GLY A 1 85 ? 10.968 10.902 -14.005 1.00 77.81 85 GLY A O 1
ATOM 628 N N . PRO A 1 86 ? 12.641 11.691 -15.296 1.00 83.31 86 PRO A N 1
ATOM 629 C CA . PRO A 1 86 ? 11.839 12.757 -15.892 1.00 83.31 86 PRO A CA 1
ATOM 630 C C . PRO A 1 86 ? 10.667 12.179 -16.702 1.00 83.31 86 PRO A C 1
ATOM 632 O O . PRO A 1 86 ? 10.696 11.008 -17.096 1.00 83.31 86 PRO A O 1
ATOM 635 N N . ALA A 1 87 ? 9.670 13.016 -16.996 1.00 89.44 87 ALA A N 1
ATOM 636 C CA . ALA A 1 87 ? 8.640 12.699 -17.981 1.00 89.44 87 ALA A CA 1
ATOM 637 C C . ALA A 1 87 ? 9.284 12.192 -19.287 1.00 89.44 87 ALA A C 1
ATOM 639 O O . ALA A 1 87 ? 10.297 12.726 -19.745 1.00 89.44 87 ALA A O 1
ATOM 640 N N . GLY A 1 88 ? 8.736 11.123 -19.856 1.00 92.12 88 GLY A N 1
ATOM 641 C CA . GLY A 1 88 ? 9.286 10.422 -21.014 1.00 92.12 88 GLY A CA 1
ATOM 642 C C . GLY A 1 88 ? 10.362 9.375 -20.693 1.00 92.12 88 GLY A C 1
ATOM 643 O O . GLY A 1 88 ? 10.780 8.642 -21.592 1.00 92.12 88 GLY A O 1
ATOM 644 N N . ALA A 1 89 ? 10.818 9.243 -19.441 1.00 92.31 89 ALA A N 1
ATOM 645 C CA . ALA A 1 89 ? 11.774 8.197 -19.081 1.00 92.31 89 ALA A CA 1
ATOM 646 C C . ALA A 1 89 ? 11.172 6.801 -19.288 1.00 92.31 89 ALA A C 1
ATOM 648 O O . ALA A 1 89 ? 10.037 6.526 -18.900 1.00 92.31 89 ALA A O 1
ATOM 649 N N . VAL A 1 90 ? 11.964 5.895 -19.868 1.00 95.00 90 VAL A N 1
ATOM 650 C CA . VAL A 1 90 ? 11.504 4.550 -20.227 1.00 95.00 90 VAL A CA 1
ATOM 651 C C . VAL A 1 90 ? 12.033 3.508 -19.247 1.00 95.00 90 VAL A C 1
ATOM 653 O O . VAL A 1 90 ? 13.246 3.334 -19.094 1.00 95.00 90 VAL A O 1
ATOM 656 N N . VAL A 1 91 ? 11.117 2.758 -18.637 1.00 95.94 91 VAL A N 1
ATOM 657 C CA . VAL A 1 91 ? 11.419 1.556 -17.858 1.00 95.94 91 VAL A CA 1
ATOM 658 C C . VAL A 1 91 ? 11.246 0.339 -18.756 1.00 95.94 91 VAL A C 1
ATOM 660 O O . VAL A 1 91 ? 10.136 0.016 -19.174 1.00 95.94 91 VAL A O 1
ATOM 663 N N . ARG A 1 92 ? 12.336 -0.371 -19.043 1.00 96.81 92 ARG A N 1
ATOM 664 C CA . ARG A 1 92 ? 12.287 -1.648 -19.764 1.00 96.81 92 ARG A CA 1
ATOM 665 C C . ARG A 1 92 ? 11.886 -2.763 -18.808 1.00 96.81 92 ARG A C 1
ATOM 667 O O . ARG A 1 92 ? 12.493 -2.908 -17.746 1.00 96.81 92 ARG A O 1
ATOM 674 N N . LEU A 1 93 ? 10.901 -3.555 -19.205 1.00 95.88 93 LEU A N 1
ATOM 675 C CA . LEU A 1 93 ? 10.350 -4.673 -18.448 1.00 95.88 93 LEU A CA 1
ATOM 676 C C . LEU A 1 93 ? 10.624 -6.014 -19.165 1.00 95.88 93 LEU A C 1
ATOM 678 O O . LEU A 1 93 ? 10.954 -6.031 -20.356 1.00 95.88 93 LEU A O 1
ATOM 682 N N . PRO A 1 94 ? 10.490 -7.155 -18.464 1.00 94.19 94 PRO A N 1
ATOM 683 C CA . PRO A 1 94 ? 10.549 -8.481 -19.062 1.00 94.19 94 PRO A CA 1
ATOM 684 C C . PRO A 1 94 ? 9.550 -8.651 -20.212 1.00 94.19 94 PRO A C 1
ATOM 686 O O . PRO A 1 94 ? 8.528 -7.969 -20.287 1.00 94.19 94 PRO A O 1
ATOM 689 N N . GLY A 1 95 ? 9.853 -9.575 -21.127 1.00 93.56 95 GLY A N 1
ATOM 690 C CA . GLY A 1 95 ? 8.999 -9.846 -22.289 1.00 93.56 95 GLY A CA 1
ATOM 691 C C . GLY A 1 95 ? 8.985 -8.725 -23.334 1.00 93.56 95 GLY A C 1
ATOM 692 O O . GLY A 1 95 ? 8.024 -8.613 -24.087 1.00 93.56 95 GLY A O 1
ATOM 693 N N . GLY A 1 96 ? 10.011 -7.864 -23.357 1.00 93.00 96 GLY A N 1
ATOM 694 C CA . GLY A 1 96 ? 10.124 -6.764 -24.323 1.00 93.00 96 GLY A CA 1
ATOM 695 C C . GLY A 1 96 ? 9.128 -5.622 -24.096 1.00 93.00 96 GLY A C 1
ATOM 696 O O . GLY A 1 96 ? 8.965 -4.773 -24.968 1.00 93.00 96 GLY A O 1
ATOM 697 N N . ARG A 1 97 ? 8.449 -5.593 -22.941 1.00 95.19 97 ARG A N 1
ATOM 698 C CA . ARG A 1 97 ? 7.508 -4.531 -22.569 1.00 95.19 97 ARG A CA 1
ATOM 699 C C . ARG A 1 97 ? 8.256 -3.297 -22.057 1.00 95.19 97 ARG A C 1
ATOM 701 O O . ARG A 1 97 ? 9.393 -3.390 -21.593 1.00 95.19 97 ARG A O 1
ATOM 708 N N . ALA A 1 98 ? 7.600 -2.144 -22.098 1.00 95.06 98 ALA A N 1
ATOM 709 C CA . ALA A 1 98 ? 8.133 -0.902 -21.556 1.00 95.06 98 ALA A CA 1
ATOM 710 C C . ALA A 1 98 ? 7.034 -0.074 -20.880 1.00 95.06 98 ALA A C 1
ATOM 712 O O . ALA A 1 98 ? 5.875 -0.138 -21.288 1.00 95.06 98 ALA A O 1
ATOM 713 N N . LEU A 1 99 ? 7.417 0.699 -19.864 1.00 94.50 99 LEU A N 1
ATOM 714 C CA . LEU A 1 99 ? 6.622 1.793 -19.311 1.00 94.50 99 LEU A CA 1
ATOM 715 C C . LEU A 1 99 ? 7.284 3.112 -19.676 1.00 94.50 99 LEU A C 1
ATOM 717 O O . LEU A 1 99 ? 8.508 3.223 -19.596 1.00 94.50 99 LEU A O 1
ATOM 721 N N . VAL A 1 100 ? 6.472 4.103 -20.014 1.00 95.12 100 VAL A N 1
ATOM 722 C CA . VAL A 1 100 ? 6.896 5.497 -20.114 1.00 95.12 100 VAL A CA 1
ATOM 723 C C . VAL A 1 100 ? 6.396 6.199 -18.858 1.00 95.12 100 VAL A C 1
ATOM 725 O O . VAL A 1 100 ? 5.230 6.058 -18.496 1.00 95.12 100 VAL A O 1
ATOM 728 N N . LEU A 1 101 ? 7.291 6.879 -18.147 1.00 93.44 101 LEU A N 1
ATOM 729 C CA . LEU A 1 101 ? 6.910 7.694 -17.000 1.00 93.44 101 LEU A CA 1
ATOM 730 C C . LEU A 1 101 ? 6.324 9.003 -17.525 1.00 93.44 101 LEU A C 1
ATOM 732 O O . LEU A 1 101 ? 7.034 9.755 -18.182 1.00 93.44 101 LEU A O 1
ATOM 736 N N . GLU A 1 102 ? 5.048 9.256 -17.261 1.00 91.38 102 GLU A N 1
ATOM 737 C CA . GLU A 1 102 ? 4.354 10.453 -17.755 1.00 91.38 102 GLU A CA 1
ATOM 738 C C . GLU A 1 102 ? 4.629 11.661 -16.856 1.00 91.38 102 GLU A C 1
ATOM 740 O O . GLU A 1 102 ? 5.135 12.684 -17.304 1.00 91.38 102 GLU A O 1
ATOM 745 N N . GLU A 1 103 ? 4.352 11.522 -15.562 1.00 86.94 103 GLU A N 1
ATOM 746 C CA . GLU A 1 103 ? 4.463 12.596 -14.580 1.00 86.94 103 GLU A CA 1
ATOM 747 C C . GLU A 1 103 ? 4.735 12.022 -13.178 1.00 86.94 103 GLU A C 1
ATOM 749 O O . GLU A 1 103 ? 4.363 10.874 -12.900 1.00 86.94 103 GLU A O 1
ATOM 754 N N . PRO A 1 104 ? 5.408 12.772 -12.288 1.00 81.44 104 PRO A N 1
ATOM 755 C CA . PRO A 1 104 ? 5.453 12.444 -10.867 1.00 81.44 104 PRO A CA 1
ATOM 756 C C . PRO A 1 104 ? 4.055 12.522 -10.233 1.00 81.44 104 PRO A C 1
ATOM 758 O O . PRO A 1 104 ? 3.272 13.403 -10.584 1.00 81.44 104 PRO A O 1
ATOM 761 N N . LEU A 1 105 ? 3.780 11.619 -9.287 1.00 71.06 105 LEU A N 1
ATOM 762 C CA . LEU A 1 105 ? 2.613 11.677 -8.396 1.00 71.06 105 LEU A CA 1
ATOM 763 C C . LEU A 1 105 ? 2.879 12.584 -7.191 1.00 71.06 105 LEU A C 1
ATOM 765 O O . LEU A 1 105 ? 4.032 12.564 -6.696 1.00 71.06 105 LEU A O 1
#

Sequence (105 aa):
RDDVRLLVSRGCAVSHHAFRELPGQLRAGDVLVVNTSMTLPAAVNGRVGGERVVVHFSTRGADGRWAVELRAPRGAGVTGPRPGGPAGAVVRLPGGRALVLEEPL

Secondary structure (DSSP, 8-state):
---SEEEEEETTEEEEEEGGGGGGG--TT-------------EEEEEETTEEEEEEEEEEPTTS-EEEEEEEE-GGG-EEE-PPPPTT-EEE-GGG-EEE-----

InterPro domains:
  IPR003699 S-adenosylmethionine:tRNA ribosyltransferase-isomerase, QueA [PF02547] (1-74)
  IPR003699 S-adenosylmethionine:tRNA ribosyltransferase-isomerase, QueA [PTHR30307] (1-73)
  IPR036100 S-adenosylmethionine:tRNA ribosyltransferase-isomerase, QueA superfamily [SSF111337] (1-76)
  IPR042118 QueA, domain 1 [G3DSA:3.40.1780.10] (1-39)
  IPR042119 QueA, domain 2 [G3DSA:2.40.10.240] (40-71)

Organism: Streptomyces anulatus (NCBI:txid1892)

Foldseek 3Di:
DFQDKDWDDDPPDIDIDTSVCVVVVDDPPDDDDDDPDDDDPQWFWWDWPNAIWIWRWDDQDPVRDTDIFIWHDDPPRDTHGDDDDPQQTWIQTPPRDIDGDHDDD

Radius of gyration: 20.1 Å; chains: 1; bounding box: 43×28×50 Å